Protein AF-A0A7J9EG55-F1 (afdb_monomer_lite)

pLDDT: mean 93.02, std 7.0, range [44.81, 98.31]

InterPro domains:
  IPR052035 Zinc finger BED domain-containing [PTHR46481] (3-82)

Secondary structure (DSSP, 8-state):
------GGGGGSHHHHHHHHHH-TT-PPPPHHHHHHHHHHHHHHHHHHHHHHHHTSTT---EEEEEEEETTTTEEEEEEEE-

Sequence (82 aa):
MCGKHSFKTVEKPGFRYMMSISSLNFKNISRHTVARDVLMYYVKEKDHVKKELAKAPSLICLTSDNWDSQHTNDEYICITAH

Foldseek 3Di:
DDDPDDPCVLVDPVNVVVCVVVDVPDDRDDPVNVVVVVVVVVVVVVVVVVVVVVVQPPNKDKDKDWDADPVVRDIDIDIDID

Structure (mmCIF, N/CA/C/O backbone):
data_AF-A0A7J9EG55-F1
#
_entry.id   AF-A0A7J9EG55-F1
#
loop_
_atom_site.group_PDB
_atom_site.id
_atom_site.type_symbol
_atom_site.label_atom_id
_atom_site.label_alt_id
_atom_site.label_comp_id
_atom_site.label_asym_id
_atom_site.label_entity_id
_atom_site.label_seq_id
_atom_site.pdbx_PDB_ins_code
_atom_site.Cartn_x
_atom_site.Cartn_y
_atom_site.Cartn_z
_atom_site.occupancy
_atom_site.B_iso_or_equiv
_atom_site.auth_seq_id
_atom_site.auth_comp_id
_atom_site.auth_asym_id
_atom_site.auth_atom_id
_atom_site.pdbx_PDB_model_num
ATOM 1 N N . MET A 1 1 ? 9.509 19.516 -15.646 1.00 44.81 1 MET A N 1
ATOM 2 C CA . MET A 1 1 ? 8.371 18.795 -16.261 1.00 44.81 1 MET A CA 1
ATOM 3 C C . MET A 1 1 ? 8.466 17.333 -15.838 1.00 44.81 1 MET A C 1
ATOM 5 O O . MET A 1 1 ? 9.404 16.672 -16.260 1.00 44.81 1 MET A O 1
ATOM 9 N N . CYS A 1 2 ? 7.588 16.839 -14.959 1.00 67.75 2 CYS A N 1
ATOM 10 C CA . CYS A 1 2 ? 7.533 15.407 -14.637 1.00 67.75 2 CYS A CA 1
ATOM 11 C C . CYS A 1 2 ? 6.645 14.722 -15.684 1.00 67.75 2 CYS A C 1
ATOM 13 O O . CYS A 1 2 ? 5.460 15.040 -15.784 1.00 67.75 2 CYS A O 1
ATOM 15 N N . GLY A 1 3 ? 7.223 13.860 -16.522 1.00 80.38 3 GLY A N 1
ATOM 16 C CA . GLY A 1 3 ? 6.468 13.143 -17.548 1.00 80.38 3 GLY A CA 1
ATOM 17 C C . GLY A 1 3 ? 5.556 12.078 -16.9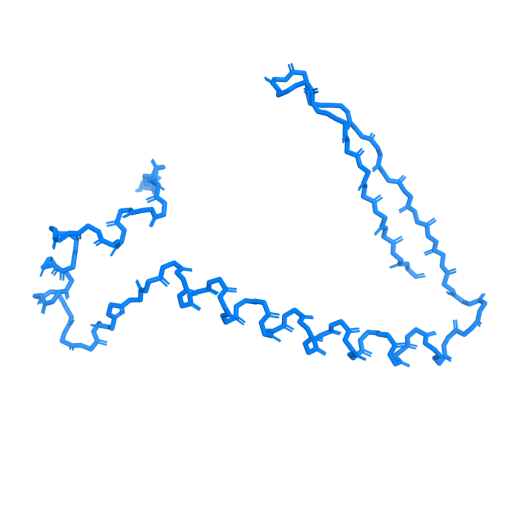34 1.00 80.38 3 GLY A C 1
ATOM 18 O O . GLY A 1 3 ? 5.947 11.374 -16.003 1.00 80.38 3 GLY A O 1
ATOM 19 N N . LYS A 1 4 ? 4.334 11.931 -17.461 1.00 86.62 4 LYS A N 1
ATOM 20 C CA . LYS A 1 4 ? 3.431 10.830 -17.092 1.00 86.62 4 LYS A CA 1
ATOM 21 C C . LYS A 1 4 ? 3.912 9.543 -17.766 1.00 86.62 4 LYS A C 1
ATOM 23 O O . LYS A 1 4 ? 3.557 9.264 -18.908 1.00 86.62 4 LYS A O 1
ATOM 28 N N . HIS A 1 5 ? 4.736 8.765 -17.069 1.00 88.38 5 HIS A N 1
ATOM 29 C CA . HIS A 1 5 ? 5.268 7.500 -17.576 1.00 88.38 5 HIS A CA 1
ATOM 30 C C . HIS A 1 5 ? 4.719 6.309 -16.798 1.00 88.38 5 HIS A C 1
ATOM 32 O O . HIS A 1 5 ? 4.550 6.356 -15.583 1.00 88.38 5 HIS A O 1
ATOM 38 N N . SER A 1 6 ? 4.489 5.198 -17.501 1.00 89.81 6 SER A N 1
ATOM 39 C CA . SER A 1 6 ? 4.166 3.932 -16.844 1.00 89.81 6 SER A CA 1
ATOM 40 C C . SER A 1 6 ? 5.315 3.504 -15.932 1.00 89.81 6 SER A C 1
ATOM 42 O O . SER A 1 6 ? 6.476 3.540 -16.352 1.00 89.81 6 SER A O 1
ATOM 44 N N . PHE A 1 7 ? 4.993 2.970 -14.750 1.00 85.31 7 PHE A N 1
ATOM 45 C CA . PHE A 1 7 ? 5.968 2.325 -13.864 1.00 85.31 7 PHE A CA 1
ATOM 46 C C . PHE A 1 7 ? 6.741 1.185 -14.548 1.00 85.31 7 PHE A C 1
ATOM 48 O O . PHE A 1 7 ? 7.844 0.864 -14.133 1.00 85.31 7 PHE A O 1
ATOM 55 N N . LYS A 1 8 ? 6.223 0.608 -15.644 1.00 89.25 8 LYS A N 1
ATOM 56 C CA . LYS A 1 8 ? 6.943 -0.373 -16.482 1.00 89.25 8 LYS A CA 1
ATOM 57 C C . LYS A 1 8 ? 8.247 0.173 -17.072 1.00 89.25 8 LYS A C 1
ATOM 59 O O . LYS A 1 8 ? 9.125 -0.600 -17.436 1.00 89.25 8 LYS A O 1
ATOM 64 N N . THR A 1 9 ? 8.372 1.492 -17.202 1.00 91.88 9 THR A N 1
ATOM 65 C CA . THR A 1 9 ? 9.514 2.140 -17.862 1.00 91.88 9 THR A CA 1
ATOM 66 C C . THR A 1 9 ? 10.832 1.835 -17.157 1.00 91.88 9 THR A C 1
ATOM 68 O O . THR A 1 9 ? 11.818 1.576 -17.840 1.00 91.88 9 THR A O 1
ATOM 71 N N . VAL A 1 10 ? 10.840 1.765 -15.821 1.00 90.69 10 VAL A N 1
ATOM 72 C CA . VAL A 1 10 ? 12.066 1.524 -15.034 1.00 90.69 10 VAL A CA 1
ATOM 73 C C . VAL A 1 10 ? 12.636 0.111 -15.215 1.00 90.69 10 VAL A C 1
ATOM 75 O O . VAL A 1 10 ? 13.798 -0.152 -14.913 1.00 90.69 10 VAL A O 1
ATOM 78 N N . GLU A 1 11 ? 11.827 -0.815 -15.731 1.00 92.50 11 GLU A N 1
ATOM 79 C CA . GLU A 1 11 ? 12.243 -2.188 -16.020 1.00 92.50 11 GLU A CA 1
ATOM 80 C C . GLU A 1 11 ? 12.757 -2.367 -17.449 1.00 92.50 11 GLU A C 1
ATOM 82 O O . GLU A 1 11 ? 13.365 -3.395 -17.748 1.00 92.50 11 GLU A O 1
ATOM 87 N N . LYS A 1 12 ? 12.524 -1.392 -18.339 1.00 93.88 12 LYS A N 1
ATOM 88 C CA . LYS A 1 12 ? 12.927 -1.506 -19.742 1.00 93.88 12 LYS A CA 1
ATOM 89 C C . LYS A 1 12 ? 14.458 -1.518 -19.863 1.00 93.88 12 LYS A C 1
ATOM 91 O O . LYS A 1 12 ? 15.114 -0.710 -19.201 1.00 93.88 12 LYS A O 1
ATOM 96 N N . PRO A 1 13 ? 15.033 -2.340 -20.763 1.00 94.31 13 PRO A N 1
ATOM 97 C CA . PRO A 1 13 ? 16.484 -2.433 -20.941 1.00 94.31 13 PRO A CA 1
ATOM 98 C C . PRO A 1 13 ? 17.170 -1.080 -21.160 1.00 94.31 13 PRO A C 1
ATOM 100 O O . PRO A 1 13 ? 18.180 -0.804 -20.524 1.00 94.31 13 PRO A O 1
ATOM 103 N N . GLY A 1 14 ? 16.582 -0.199 -21.980 1.00 95.06 14 GLY A N 1
ATOM 104 C CA . GLY A 1 14 ? 17.148 1.128 -22.250 1.00 95.06 14 GLY A CA 1
ATOM 105 C C . GLY A 1 14 ? 17.237 2.024 -21.011 1.00 95.06 14 GLY A C 1
ATOM 106 O O . GLY A 1 14 ? 18.246 2.694 -20.814 1.00 95.06 14 GLY A O 1
ATOM 107 N N . PHE A 1 15 ? 16.230 1.986 -20.132 1.00 93.56 15 PHE A N 1
ATOM 108 C CA . PHE A 1 15 ? 16.266 2.739 -18.876 1.00 93.56 15 PHE A CA 1
ATOM 109 C C . PHE A 1 15 ? 17.351 2.197 -17.942 1.00 93.56 15 PHE A C 1
ATOM 111 O O . PHE A 1 15 ? 18.124 2.964 -17.376 1.00 93.56 15 PHE A O 1
ATOM 118 N N . ARG A 1 16 ? 17.447 0.870 -17.810 1.00 93.88 16 ARG A N 1
ATOM 119 C CA . ARG A 1 16 ? 18.463 0.230 -16.962 1.00 93.88 16 ARG A CA 1
ATOM 120 C C . ARG A 1 16 ? 19.880 0.496 -17.460 1.00 93.88 16 ARG A C 1
ATOM 122 O O . ARG A 1 16 ? 20.761 0.767 -16.651 1.00 93.88 16 ARG A O 1
ATOM 129 N N . TYR A 1 17 ? 20.083 0.465 -18.777 1.00 94.56 17 TYR A N 1
ATOM 130 C CA . TYR A 1 17 ? 21.358 0.814 -19.396 1.00 94.56 17 TYR A CA 1
ATOM 131 C C . TYR A 1 17 ? 21.734 2.269 -19.105 1.00 94.56 17 TYR A C 1
ATOM 133 O O . TYR A 1 17 ? 22.816 2.526 -18.583 1.00 94.56 17 TYR A O 1
ATOM 141 N N . MET A 1 18 ? 20.810 3.207 -19.335 1.00 95.12 18 MET A N 1
ATOM 142 C CA . MET A 1 18 ? 21.008 4.617 -18.993 1.00 95.12 18 MET A CA 1
ATOM 143 C C . MET A 1 18 ? 21.416 4.779 -17.523 1.00 95.12 18 MET A C 1
ATOM 145 O O . MET A 1 18 ? 22.445 5.384 -17.236 1.00 95.12 18 MET A O 1
ATOM 149 N N . MET A 1 19 ? 20.674 4.168 -16.595 1.00 94.81 19 MET A N 1
ATOM 150 C CA . MET A 1 19 ? 20.972 4.276 -15.167 1.00 94.81 19 MET A CA 1
ATOM 151 C C . MET A 1 19 ? 22.302 3.633 -14.769 1.00 94.81 19 MET A C 1
ATOM 153 O O . MET A 1 19 ? 22.965 4.161 -13.881 1.00 94.81 19 MET A O 1
ATOM 157 N N . SER A 1 20 ? 22.723 2.553 -15.436 1.00 92.88 20 SER A N 1
ATOM 158 C CA . SER A 1 20 ? 24.026 1.921 -15.177 1.00 92.88 20 SER A CA 1
ATOM 159 C C . SER A 1 20 ? 25.211 2.834 -15.499 1.00 92.88 20 SER A C 1
ATOM 161 O O . SER A 1 20 ? 26.249 2.736 -14.851 1.00 92.88 20 SER A O 1
ATOM 163 N N . ILE A 1 21 ? 25.040 3.750 -16.458 1.00 95.00 21 ILE A N 1
ATOM 164 C CA . ILE A 1 21 ? 26.047 4.757 -16.808 1.00 95.00 21 ILE A CA 1
ATOM 165 C C . ILE A 1 21 ? 25.915 5.977 -15.895 1.00 95.00 21 ILE A C 1
ATOM 167 O O . ILE A 1 21 ? 26.916 6.530 -15.449 1.00 95.00 21 ILE A O 1
ATOM 171 N N . SER A 1 22 ? 24.684 6.409 -15.605 1.00 95.56 22 SER A N 1
ATOM 172 C CA . SER 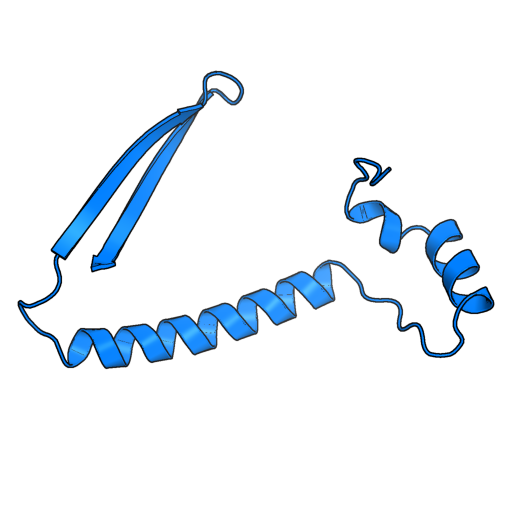A 1 22 ? 24.436 7.615 -14.809 1.00 95.56 22 SER A CA 1
ATOM 173 C C . SER A 1 22 ? 24.777 7.454 -13.326 1.00 95.56 22 SER A C 1
ATOM 175 O O . SER A 1 22 ? 25.113 8.440 -12.675 1.00 95.56 22 SER A O 1
ATOM 177 N N . SER A 1 23 ? 24.662 6.248 -12.763 1.00 93.19 23 SER A N 1
ATOM 178 C CA . SER A 1 23 ? 24.974 5.997 -11.355 1.00 93.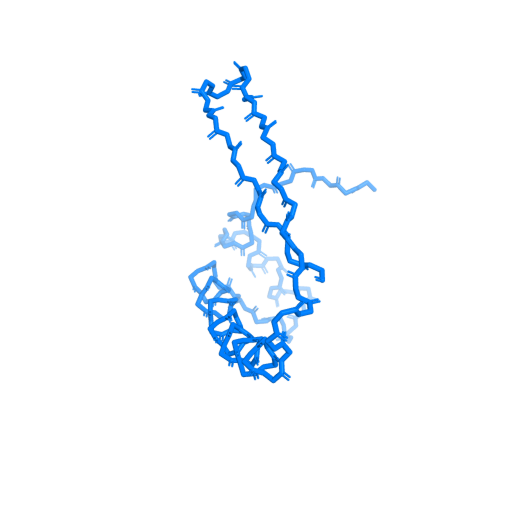19 23 SER A CA 1
ATOM 179 C C . SER A 1 23 ? 25.390 4.548 -11.116 1.00 93.19 23 SER A C 1
ATOM 181 O O . SER A 1 23 ? 24.574 3.630 -11.178 1.00 93.19 23 SER A O 1
ATOM 183 N N . LEU A 1 24 ? 26.657 4.356 -10.736 1.00 86.25 24 LEU A N 1
ATOM 184 C CA . LEU A 1 24 ? 27.226 3.041 -10.411 1.00 86.25 24 LEU A CA 1
ATOM 185 C C . LEU A 1 24 ? 26.524 2.353 -9.227 1.00 86.25 24 LEU A C 1
ATOM 187 O O . LEU A 1 24 ? 26.517 1.130 -9.135 1.00 86.25 24 LEU A O 1
ATOM 191 N N . ASN A 1 25 ? 25.908 3.131 -8.333 1.00 91.44 25 ASN A N 1
ATOM 192 C CA . ASN A 1 25 ? 25.184 2.614 -7.169 1.00 91.44 25 ASN A CA 1
ATOM 193 C C . ASN A 1 25 ? 23.703 2.332 -7.457 1.00 91.44 25 ASN A C 1
ATOM 195 O O . ASN A 1 25 ? 22.969 1.915 -6.555 1.00 91.44 25 ASN A O 1
ATOM 199 N N . PHE A 1 26 ? 23.231 2.576 -8.683 1.00 89.50 26 PHE A N 1
ATOM 200 C CA . PHE A 1 26 ? 21.840 2.338 -9.027 1.00 89.50 26 PHE A CA 1
ATOM 201 C C . PHE A 1 26 ? 21.536 0.839 -9.044 1.00 89.50 26 PHE A C 1
ATOM 203 O O . PHE A 1 26 ? 22.026 0.079 -9.879 1.00 89.50 26 PHE A O 1
ATOM 210 N N . LYS A 1 27 ? 20.672 0.410 -8.126 1.00 89.81 27 LYS A N 1
ATOM 211 C CA . LYS A 1 27 ? 20.173 -0.962 -8.089 1.00 89.81 27 LYS A CA 1
ATOM 212 C C . LYS A 1 27 ? 18.911 -1.051 -8.929 1.00 89.81 27 LYS A C 1
ATOM 214 O O . LYS A 1 27 ? 17.925 -0.371 -8.660 1.00 89.81 27 LYS A O 1
ATOM 219 N N . ASN A 1 28 ? 18.928 -1.930 -9.924 1.00 90.44 28 ASN A N 1
ATOM 220 C CA . ASN A 1 28 ? 17.728 -2.249 -10.682 1.00 90.44 28 ASN A CA 1
ATOM 221 C C . ASN A 1 28 ? 16.718 -2.943 -9.765 1.00 90.44 28 ASN A C 1
ATOM 223 O O . ASN A 1 28 ? 16.964 -4.050 -9.289 1.00 90.44 28 ASN A O 1
ATOM 227 N N . ILE A 1 29 ? 15.570 -2.307 -9.550 1.00 89.75 29 ILE A N 1
ATOM 228 C CA . ILE A 1 29 ? 14.458 -2.884 -8.797 1.00 89.75 29 ILE A CA 1
ATOM 229 C C . ILE A 1 29 ? 13.385 -3.336 -9.794 1.00 89.75 29 ILE A C 1
ATOM 231 O O . ILE A 1 29 ? 13.151 -2.691 -10.820 1.00 89.75 29 ILE A O 1
ATOM 235 N N . SER A 1 30 ? 12.754 -4.475 -9.515 1.00 89.94 30 SER A N 1
ATOM 236 C CA . SER A 1 30 ? 11.576 -4.934 -10.255 1.00 89.94 30 SER A CA 1
ATOM 237 C C . SER A 1 30 ? 10.294 -4.550 -9.520 1.00 89.94 30 SER A C 1
ATOM 239 O O . SER A 1 30 ? 10.263 -4.474 -8.292 1.00 89.94 30 SER A O 1
ATOM 241 N N . ARG A 1 31 ? 9.199 -4.384 -10.253 1.00 90.12 31 ARG A N 1
ATOM 242 C CA . ARG A 1 31 ? 7.855 -4.180 -9.710 1.00 90.12 31 ARG A CA 1
ATOM 243 C C . ARG A 1 31 ? 7.430 -5.331 -8.811 1.00 90.12 31 ARG A C 1
ATOM 245 O O . ARG A 1 31 ? 6.743 -5.081 -7.833 1.00 90.12 31 ARG A O 1
ATOM 252 N N . HIS A 1 32 ? 7.878 -6.557 -9.086 1.00 91.62 32 HIS A N 1
ATOM 253 C CA . HIS A 1 32 ? 7.648 -7.696 -8.194 1.00 91.62 32 HIS A CA 1
ATOM 254 C C . HIS A 1 32 ? 8.322 -7.494 -6.834 1.00 91.62 32 HIS A C 1
ATOM 256 O O . HIS A 1 32 ? 7.695 -7.718 -5.802 1.00 91.62 32 HIS A O 1
ATOM 262 N N . THR A 1 33 ? 9.570 -7.018 -6.830 1.00 93.19 33 THR A N 1
ATOM 263 C CA . THR A 1 33 ? 10.294 -6.681 -5.599 1.00 93.19 33 THR A CA 1
ATOM 264 C C . THR A 1 33 ? 9.569 -5.575 -4.836 1.00 93.19 33 THR A C 1
ATOM 266 O O . THR A 1 33 ? 9.258 -5.771 -3.667 1.00 93.19 33 THR A O 1
ATOM 269 N N . VAL A 1 34 ? 9.208 -4.472 -5.506 1.00 92.88 34 VAL A N 1
ATOM 270 C CA . VAL A 1 34 ? 8.474 -3.359 -4.874 1.00 92.88 34 VAL A CA 1
ATOM 271 C C . VAL A 1 34 ? 7.138 -3.824 -4.300 1.00 92.88 34 VAL A C 1
ATOM 273 O O . VAL A 1 34 ? 6.835 -3.528 -3.151 1.00 92.88 34 VAL A O 1
ATOM 276 N N . ALA A 1 35 ? 6.344 -4.572 -5.070 1.00 94.50 35 ALA A N 1
ATOM 277 C CA . ALA A 1 35 ? 5.038 -5.053 -4.627 1.00 94.50 35 ALA A CA 1
ATOM 278 C C . ALA A 1 35 ? 5.154 -5.955 -3.391 1.00 94.50 35 ALA A C 1
ATOM 280 O O . ALA A 1 35 ? 4.386 -5.808 -2.444 1.00 94.50 35 ALA A O 1
ATOM 281 N N . ARG A 1 36 ? 6.144 -6.854 -3.377 1.00 96.44 36 ARG A N 1
ATOM 282 C CA . ARG A 1 36 ? 6.424 -7.716 -2.226 1.00 96.44 36 ARG A CA 1
ATOM 283 C C . ARG A 1 36 ? 6.840 -6.901 -1.002 1.00 96.44 36 ARG A C 1
ATOM 285 O O . ARG A 1 36 ? 6.345 -7.168 0.089 1.00 96.44 36 ARG A O 1
ATOM 292 N N . ASP A 1 37 ? 7.720 -5.919 -1.176 1.00 96.06 37 ASP A N 1
ATOM 293 C CA . ASP A 1 37 ? 8.202 -5.091 -0.071 1.00 96.06 37 ASP A CA 1
ATOM 294 C C . ASP A 1 37 ? 7.049 -4.253 0.517 1.00 96.06 37 ASP A C 1
ATOM 296 O O . ASP A 1 37 ? 6.846 -4.257 1.730 1.00 96.06 37 ASP A O 1
ATOM 300 N N . VAL A 1 38 ? 6.217 -3.630 -0.328 1.00 96.75 38 VAL A N 1
ATOM 301 C CA . VAL A 1 38 ? 5.008 -2.896 0.096 1.00 96.75 38 VAL A CA 1
ATOM 302 C C . VAL A 1 38 ? 4.032 -3.809 0.839 1.00 96.75 38 VAL A C 1
ATOM 304 O O . VAL A 1 38 ? 3.529 -3.433 1.897 1.00 96.75 38 VAL A O 1
ATOM 307 N N . LEU A 1 39 ? 3.790 -5.022 0.334 1.00 97.75 39 LEU A N 1
ATOM 308 C CA . LEU A 1 39 ? 2.901 -5.980 0.991 1.00 97.75 39 LEU A CA 1
ATOM 309 C C . LEU A 1 39 ? 3.432 -6.396 2.369 1.00 97.75 39 LEU A C 1
ATOM 311 O O . LEU A 1 39 ? 2.659 -6.501 3.319 1.00 97.75 39 LEU A O 1
ATOM 315 N N . MET A 1 40 ? 4.743 -6.601 2.499 1.00 98.06 40 MET A N 1
ATOM 316 C CA . MET A 1 40 ? 5.373 -6.915 3.781 1.00 98.06 40 MET A CA 1
ATOM 317 C C . MET A 1 40 ? 5.167 -5.784 4.798 1.00 98.06 40 MET A C 1
ATOM 319 O O . MET A 1 40 ? 4.782 -6.052 5.93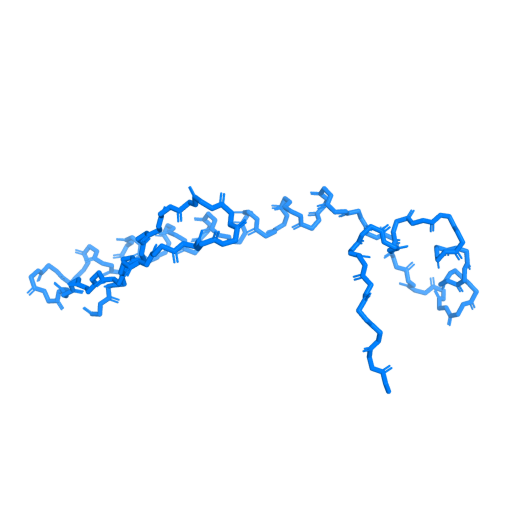8 1.00 98.06 40 MET A O 1
ATOM 323 N N . TYR A 1 41 ? 5.375 -4.527 4.388 1.00 97.81 41 TYR A N 1
ATOM 324 C CA . TYR A 1 41 ? 5.103 -3.368 5.243 1.00 97.81 41 TYR A CA 1
ATOM 325 C C . TYR A 1 41 ? 3.629 -3.290 5.638 1.00 97.81 41 TYR A C 1
ATOM 327 O O . TYR A 1 41 ? 3.329 -3.129 6.819 1.00 97.81 41 TYR A O 1
ATOM 335 N N . TYR A 1 42 ? 2.718 -3.485 4.683 1.00 98.06 42 TYR A N 1
ATOM 336 C CA . TYR A 1 42 ? 1.283 -3.507 4.949 1.00 98.06 42 TYR A CA 1
ATOM 337 C C . TYR A 1 42 ? 0.902 -4.572 5.983 1.00 98.06 42 TYR A C 1
ATOM 339 O O . TYR A 1 42 ? 0.171 -4.274 6.922 1.00 98.06 42 TYR A O 1
ATOM 347 N N . VAL A 1 43 ? 1.397 -5.809 5.848 1.00 98.31 43 VAL A N 1
ATOM 348 C CA . VAL A 1 43 ? 1.076 -6.894 6.790 1.00 98.31 43 VAL A CA 1
ATOM 349 C C . VAL A 1 43 ? 1.537 -6.543 8.202 1.00 98.31 43 VAL A C 1
ATOM 351 O O . VAL A 1 43 ? 0.760 -6.696 9.144 1.00 98.31 43 VAL A O 1
ATOM 354 N N . LYS A 1 44 ? 2.763 -6.025 8.337 1.00 98.19 44 LYS A N 1
ATOM 355 C CA . LYS A 1 44 ? 3.314 -5.600 9.627 1.00 98.19 44 LYS A CA 1
ATOM 356 C C . LYS A 1 44 ? 2.473 -4.492 10.263 1.00 98.19 44 LYS A C 1
ATOM 358 O O . LYS A 1 44 ? 2.139 -4.585 11.442 1.00 98.19 44 LYS A O 1
ATOM 363 N N . GLU A 1 45 ? 2.126 -3.471 9.486 1.00 98.06 45 GLU A N 1
ATOM 364 C CA . GLU A 1 45 ? 1.367 -2.324 9.983 1.00 98.06 45 GLU A CA 1
ATOM 365 C C . GLU A 1 45 ? -0.068 -2.711 10.344 1.00 98.06 45 GLU A C 1
ATOM 367 O O . GLU A 1 45 ? -0.564 -2.364 11.409 1.00 98.06 45 GLU A O 1
ATOM 372 N N . LYS A 1 46 ? -0.712 -3.537 9.517 1.00 97.25 46 LYS A N 1
ATOM 373 C CA . LYS A 1 46 ? -2.037 -4.098 9.798 1.00 97.25 46 LYS A CA 1
ATOM 374 C C . LYS A 1 46 ? -2.065 -4.828 11.142 1.00 97.25 46 LYS A C 1
ATOM 376 O O . LYS A 1 46 ? -3.010 -4.659 11.909 1.00 97.25 46 LYS A O 1
ATOM 381 N N . ASP A 1 47 ? -1.056 -5.645 11.438 1.00 98.12 47 ASP A N 1
ATOM 382 C CA . ASP A 1 47 ? -0.991 -6.372 12.710 1.00 98.12 47 ASP A CA 1
ATOM 383 C C . ASP A 1 47 ? -0.722 -5.438 13.899 1.00 98.12 47 ASP A C 1
ATOM 385 O O . ASP A 1 47 ? -1.210 -5.697 15.000 1.00 98.12 47 ASP A O 1
ATOM 389 N N . HIS A 1 48 ? 0.014 -4.343 13.690 1.00 97.50 48 HIS A N 1
ATOM 390 C CA . HIS A 1 48 ? 0.174 -3.292 14.693 1.00 97.50 48 HIS A CA 1
ATOM 391 C C . HIS A 1 48 ? -1.154 -2.576 14.970 1.00 97.50 48 HIS A C 1
ATOM 393 O O . HIS A 1 48 ? -1.613 -2.580 16.111 1.00 97.50 48 HIS A O 1
ATOM 399 N N . VAL A 1 49 ? -1.822 -2.069 13.931 1.00 95.69 49 VAL A N 1
ATOM 400 C CA . VAL A 1 49 ? -3.114 -1.375 14.035 1.00 95.69 49 VAL A CA 1
ATOM 401 C C . VAL A 1 49 ? -4.163 -2.257 14.710 1.00 95.69 49 VAL A C 1
ATOM 403 O O . VAL A 1 49 ? -4.858 -1.799 15.609 1.00 95.69 49 VAL A O 1
ATOM 406 N N . LYS A 1 50 ? -4.242 -3.551 14.371 1.00 95.31 50 LYS A N 1
ATOM 407 C CA . LYS A 1 50 ? -5.156 -4.493 15.045 1.00 95.31 50 LYS A CA 1
ATOM 408 C C . LYS A 1 50 ? -4.946 -4.552 16.559 1.00 95.31 50 LYS A C 1
ATOM 410 O O . LYS A 1 50 ? -5.923 -4.634 17.301 1.00 95.31 50 LYS A O 1
ATOM 415 N N . LYS A 1 51 ? -3.691 -4.528 17.020 1.00 96.56 51 LYS A N 1
ATOM 416 C CA . LYS A 1 51 ? -3.372 -4.523 18.455 1.00 96.56 51 LYS A CA 1
ATOM 417 C C . LYS A 1 51 ? -3.778 -3.213 19.113 1.00 96.56 51 LYS A C 1
ATOM 419 O O . LYS A 1 51 ? -4.253 -3.254 20.239 1.00 96.56 51 LYS A O 1
ATOM 424 N N . GLU A 1 52 ? -3.603 -2.081 18.437 1.00 94.44 52 GLU A N 1
ATOM 425 C CA . GLU A 1 52 ? -4.030 -0.783 18.968 1.00 94.44 52 GLU A CA 1
ATOM 426 C C . GLU A 1 52 ? -5.559 -0.676 19.036 1.00 94.44 52 GLU A C 1
ATOM 428 O O . GLU A 1 52 ? -6.094 -0.320 20.082 1.00 94.44 52 GLU A O 1
ATOM 433 N N . LEU A 1 53 ? -6.277 -1.102 17.992 1.00 93.94 53 LEU A N 1
ATOM 434 C CA . LEU A 1 53 ? -7.746 -1.122 17.986 1.00 93.94 53 LEU A CA 1
ATOM 435 C C . LEU A 1 53 ? -8.316 -2.006 19.106 1.00 93.94 53 LEU A C 1
ATOM 437 O O . LEU A 1 53 ? -9.290 -1.633 19.755 1.00 93.94 53 LEU A O 1
ATOM 441 N N . ALA A 1 54 ? -7.684 -3.149 19.390 1.00 94.44 54 ALA A N 1
ATOM 442 C CA . ALA A 1 54 ? -8.095 -4.028 20.487 1.00 94.44 54 ALA A CA 1
ATOM 443 C C . ALA A 1 54 ? -7.982 -3.371 21.879 1.00 94.44 54 ALA A C 1
ATOM 445 O O . ALA A 1 54 ? -8.650 -3.815 22.812 1.00 94.44 54 ALA A O 1
ATOM 446 N N . LYS A 1 55 ? -7.164 -2.320 22.033 1.00 95.12 55 LYS A N 1
ATOM 447 C CA . LYS A 1 55 ? -7.028 -1.559 23.287 1.00 95.12 55 LYS A CA 1
ATOM 448 C C . LYS A 1 55 ? -8.067 -0.447 23.438 1.00 95.12 55 LYS A C 1
ATOM 450 O O . LYS A 1 55 ? -8.185 0.097 24.532 1.00 95.12 55 LYS A O 1
ATOM 455 N N . ALA A 1 56 ? -8.804 -0.111 22.380 1.00 91.81 56 ALA A N 1
ATOM 456 C CA . ALA A 1 56 ? -9.776 0.982 22.360 1.00 91.81 56 ALA A CA 1
ATOM 457 C C . ALA A 1 56 ? -11.216 0.483 22.107 1.00 91.81 56 ALA A C 1
ATOM 459 O O . ALA A 1 56 ? -11.901 0.993 21.212 1.00 91.81 56 ALA A O 1
ATOM 460 N N . PRO A 1 57 ? -11.714 -0.522 22.859 1.00 87.75 57 PRO A N 1
ATOM 461 C CA . PRO A 1 57 ? -13.077 -0.998 22.668 1.00 87.75 57 PRO A CA 1
ATOM 462 C C . PRO A 1 57 ? -14.065 0.150 22.902 1.00 87.75 57 PRO A C 1
ATOM 464 O O . PRO A 1 57 ? -13.887 0.953 23.815 1.00 87.75 57 PRO A O 1
ATOM 467 N N . SER A 1 58 ? -15.117 0.219 22.083 1.00 89.12 58 SER A N 1
ATOM 468 C CA . SER A 1 58 ? -16.180 1.246 22.121 1.00 89.12 58 SER A CA 1
ATOM 469 C C . SER A 1 58 ? -15.763 2.705 21.863 1.00 89.12 58 SER A C 1
ATOM 471 O O . SER A 1 58 ? -16.617 3.583 21.925 1.00 89.12 58 SER A O 1
ATOM 473 N N . LEU A 1 59 ? -14.496 2.968 21.522 1.00 92.81 59 LEU A N 1
ATOM 474 C CA . LEU A 1 59 ? -13.988 4.314 21.209 1.00 92.81 59 LEU A CA 1
ATOM 475 C C . LEU A 1 59 ? -13.690 4.526 19.720 1.00 92.81 59 LEU A C 1
ATOM 477 O O . LEU A 1 59 ? -13.147 5.559 19.354 1.00 92.81 59 LEU A O 1
ATOM 481 N N . ILE A 1 60 ? -14.026 3.549 18.880 1.00 93.19 60 ILE A N 1
ATOM 482 C CA . ILE A 1 60 ? -13.757 3.583 17.443 1.00 93.19 60 ILE A CA 1
ATOM 483 C C . ILE A 1 60 ? -15.054 3.912 16.715 1.00 93.19 60 ILE A C 1
ATOM 485 O O . ILE A 1 60 ? -16.060 3.219 16.896 1.00 93.19 60 ILE A O 1
ATOM 489 N N . CYS A 1 61 ? -15.020 4.922 15.853 1.00 94.31 61 CYS A N 1
ATOM 490 C CA . CYS A 1 61 ? -16.100 5.196 14.912 1.00 94.31 61 CYS A CA 1
ATOM 491 C C . CYS A 1 61 ? -15.673 4.831 13.489 1.00 94.31 61 CYS A C 1
ATOM 493 O O . CYS A 1 61 ? -14.505 4.944 13.125 1.00 94.31 61 CYS A O 1
ATOM 495 N N . LEU A 1 62 ? -16.623 4.357 12.682 1.00 94.88 62 LEU A N 1
ATOM 496 C CA . LEU A 1 62 ? -16.382 4.018 11.283 1.00 94.88 62 LEU A CA 1
ATOM 497 C C . LEU A 1 62 ? -17.141 4.995 10.394 1.00 94.88 62 LEU A C 1
ATOM 499 O O . LEU A 1 62 ? -18.343 5.188 10.566 1.00 94.88 62 LEU A O 1
ATOM 503 N N . THR A 1 63 ? -16.449 5.570 9.420 1.00 97.50 63 THR A N 1
ATOM 504 C CA . THR A 1 63 ? -17.058 6.358 8.348 1.00 97.50 63 THR A CA 1
ATOM 505 C C . THR A 1 63 ? -16.898 5.609 7.037 1.00 97.50 63 THR A C 1
ATOM 507 O O . THR A 1 63 ? -15.782 5.208 6.700 1.00 97.50 63 THR A O 1
ATOM 510 N N . SER A 1 64 ? -17.993 5.431 6.302 1.00 97.81 64 SER A N 1
ATOM 511 C CA . SER A 1 64 ? -17.971 4.903 4.939 1.00 97.81 64 SER A CA 1
ATOM 512 C C . SER A 1 64 ? -18.130 6.032 3.929 1.00 97.81 64 SER A C 1
ATOM 514 O O . SER A 1 64 ? -19.028 6.860 4.080 1.00 97.81 64 SER A O 1
ATOM 516 N N . ASP A 1 65 ? -17.292 6.029 2.901 1.00 97.44 65 ASP A N 1
ATOM 517 C CA . ASP A 1 65 ? -17.435 6.869 1.715 1.00 97.44 65 ASP A CA 1
ATOM 518 C C . ASP A 1 65 ? -17.625 5.966 0.496 1.00 97.44 65 ASP A C 1
ATOM 520 O O . ASP A 1 65 ? -16.834 5.044 0.281 1.00 97.44 65 ASP A O 1
ATOM 524 N N . ASN A 1 66 ? -18.684 6.202 -0.274 1.00 97.44 66 ASN A N 1
ATOM 525 C CA . ASN A 1 66 ? -19.084 5.352 -1.391 1.00 97.44 66 ASN A CA 1
ATOM 526 C C . ASN A 1 66 ? -19.126 6.187 -2.667 1.00 97.44 66 ASN A C 1
ATOM 528 O O . ASN A 1 66 ? -19.702 7.275 -2.671 1.00 97.44 66 ASN A O 1
ATOM 532 N N . TRP A 1 67 ? -18.581 5.657 -3.759 1.00 97.25 67 TRP A N 1
ATOM 533 C CA . TRP A 1 67 ? -18.622 6.331 -5.053 1.00 97.25 67 TRP A CA 1
ATOM 534 C C . TRP A 1 67 ? -18.682 5.344 -6.215 1.00 97.25 67 TRP A C 1
ATOM 536 O O . TRP A 1 67 ? -18.147 4.235 -6.146 1.00 97.25 67 TRP A O 1
ATOM 546 N N . ASP A 1 68 ? -19.302 5.774 -7.309 1.00 96.88 68 ASP A N 1
ATOM 547 C CA . ASP A 1 68 ? -19.260 5.102 -8.601 1.00 96.88 68 ASP A CA 1
ATOM 548 C C . ASP A 1 68 ? -18.207 5.743 -9.518 1.00 96.88 68 ASP A C 1
ATOM 550 O O . ASP A 1 68 ? -17.968 6.953 -9.518 1.00 96.88 68 ASP A O 1
ATOM 554 N N . SER A 1 69 ? -17.537 4.914 -10.311 1.00 95.50 69 SER A N 1
ATOM 555 C CA . SER A 1 69 ? -16.630 5.345 -11.369 1.00 95.50 69 SER A CA 1
ATOM 556 C C . SER A 1 69 ? -17.324 5.169 -12.710 1.00 95.50 69 SER A C 1
ATOM 558 O O . SER A 1 69 ? -17.296 4.089 -13.293 1.00 95.50 69 SER A O 1
ATOM 560 N N . GLN A 1 70 ? -17.887 6.245 -13.258 1.00 94.19 70 GLN A N 1
ATOM 561 C CA . GLN A 1 70 ? -18.539 6.209 -14.576 1.00 94.19 70 GLN A CA 1
ATOM 562 C C . GLN A 1 70 ? -17.602 5.764 -15.708 1.00 94.19 70 GLN A C 1
ATOM 564 O O . GLN A 1 70 ? -18.046 5.214 -16.712 1.00 94.19 70 GLN A O 1
ATOM 569 N N . HIS A 1 71 ? -16.294 6.006 -15.569 1.00 94.19 71 HIS A N 1
ATOM 570 C CA . HIS A 1 71 ? -15.321 5.649 -16.600 1.00 94.19 71 HIS A CA 1
ATOM 571 C C . HIS A 1 71 ? -15.021 4.148 -16.642 1.00 94.19 71 HIS A C 1
ATOM 573 O O . HIS A 1 71 ? -14.778 3.607 -17.718 1.00 94.19 71 HIS A O 1
ATOM 579 N N . THR A 1 72 ? -15.011 3.486 -15.484 1.00 94.94 72 THR A N 1
ATOM 580 C CA . THR A 1 72 ? -14.709 2.049 -15.390 1.00 94.94 72 THR A CA 1
ATOM 581 C C . THR A 1 72 ? -15.949 1.195 -15.133 1.00 94.94 72 THR A C 1
ATOM 583 O O . THR A 1 72 ? -15.879 -0.018 -15.280 1.00 94.94 72 THR A O 1
ATOM 586 N N . ASN A 1 73 ? -17.088 1.832 -14.838 1.00 94.38 73 ASN A N 1
ATOM 587 C CA . ASN A 1 73 ? -18.342 1.210 -14.424 1.00 94.38 73 ASN A CA 1
ATOM 588 C C . ASN A 1 73 ? -18.175 0.312 -13.181 1.00 94.38 73 ASN A C 1
ATOM 590 O O . ASN A 1 73 ? -18.802 -0.742 -13.080 1.00 94.38 73 ASN A O 1
ATOM 594 N N . ASP A 1 74 ? -17.310 0.740 -12.257 1.00 97.12 74 ASP A N 1
ATOM 595 C CA . ASP A 1 74 ? -17.079 0.087 -10.966 1.00 97.12 74 ASP A CA 1
ATOM 596 C C . ASP A 1 74 ? -17.672 0.924 -9.827 1.00 97.12 74 ASP A C 1
ATOM 598 O O . ASP A 1 74 ? -17.669 2.155 -9.884 1.00 97.12 74 ASP A O 1
ATOM 602 N N . GLU A 1 75 ? -18.080 0.256 -8.754 1.00 97.31 75 GLU A N 1
ATOM 603 C CA . GLU A 1 75 ? -18.518 0.875 -7.502 1.00 97.31 75 GLU A CA 1
ATOM 604 C C . GLU A 1 75 ? -17.494 0.605 -6.397 1.00 97.31 75 GLU A C 1
ATOM 606 O O . GLU A 1 75 ? -16.938 -0.492 -6.288 1.00 97.31 75 GLU A O 1
ATOM 611 N N . TYR A 1 76 ? -17.248 1.609 -5.561 1.00 96.88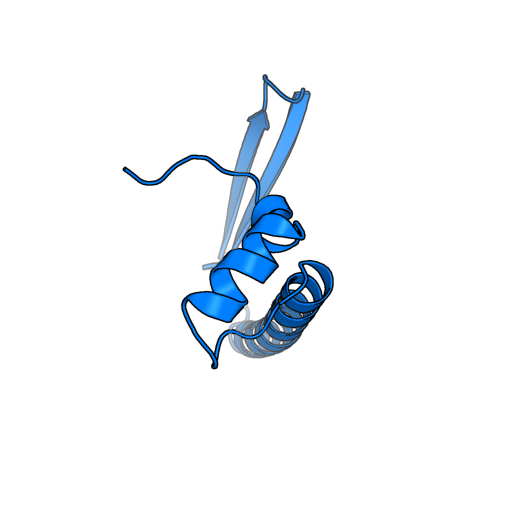 76 TYR A N 1
ATOM 612 C CA . TYR A 1 76 ? -16.235 1.570 -4.517 1.00 96.88 76 TYR A CA 1
ATOM 613 C C . TYR A 1 76 ? -16.816 1.980 -3.166 1.00 96.88 76 TYR A C 1
ATOM 615 O O . TYR A 1 76 ? -17.691 2.840 -3.071 1.00 96.88 76 TYR A O 1
ATOM 623 N N . ILE A 1 77 ? -16.263 1.382 -2.113 1.00 97.44 77 ILE A N 1
ATOM 624 C CA . ILE A 1 77 ? -16.474 1.779 -0.724 1.00 97.44 77 ILE A CA 1
ATOM 625 C C . ILE A 1 77 ? -15.117 1.916 -0.033 1.00 97.44 77 ILE A C 1
ATOM 627 O O . ILE A 1 77 ? -14.279 1.013 -0.084 1.00 97.44 77 ILE A O 1
ATOM 631 N N . CYS A 1 78 ? -14.905 3.043 0.635 1.00 97.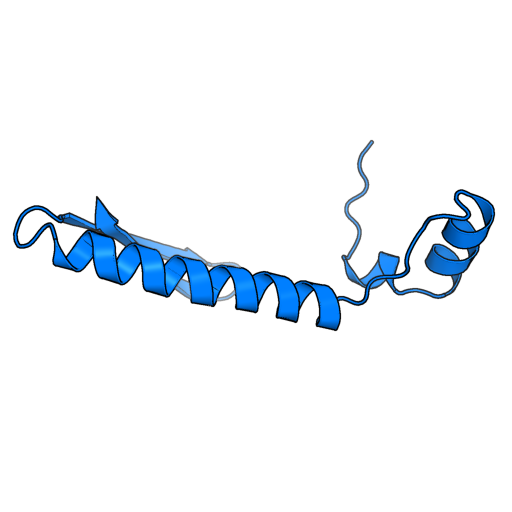38 78 CYS A N 1
ATOM 632 C CA . CYS A 1 78 ? -13.812 3.256 1.570 1.00 97.38 78 CYS A CA 1
ATOM 633 C C . CYS A 1 78 ? -14.374 3.231 2.989 1.00 97.38 78 CYS A C 1
ATOM 635 O O . CYS A 1 78 ? -15.369 3.891 3.269 1.00 97.38 78 CYS A O 1
ATOM 637 N N . ILE A 1 79 ? -13.736 2.480 3.887 1.00 96.75 79 ILE A N 1
ATOM 638 C CA . ILE A 1 79 ? -14.087 2.449 5.309 1.00 96.75 79 ILE A CA 1
ATOM 639 C C . ILE A 1 79 ? -12.893 2.988 6.089 1.00 96.75 79 ILE A C 1
ATOM 641 O O . ILE A 1 79 ? -11.809 2.403 6.046 1.00 96.75 79 ILE A O 1
ATOM 645 N N . THR A 1 80 ? -13.112 4.071 6.830 1.00 96.25 80 THR A N 1
ATOM 646 C CA . THR A 1 80 ? -12.101 4.706 7.683 1.00 96.25 80 THR A CA 1
ATOM 647 C C . THR A 1 80 ? -12.518 4.585 9.140 1.00 96.25 80 THR A C 1
ATOM 649 O O . THR A 1 80 ? -13.661 4.886 9.480 1.00 96.25 80 THR A O 1
ATOM 652 N N . ALA A 1 81 ? -11.593 4.142 9.991 1.00 93.50 81 ALA A N 1
ATOM 653 C CA . ALA A 1 81 ? -11.762 4.128 11.439 1.00 93.50 81 ALA A CA 1
ATOM 654 C C . ALA A 1 81 ? -11.116 5.381 12.052 1.00 93.50 81 ALA A C 1
ATOM 656 O O . ALA A 1 81 ? -9.971 5.679 11.706 1.00 93.50 81 ALA A O 1
ATOM 657 N N . HIS A 1 82 ? -11.826 6.075 12.947 1.00 91.44 82 HIS A N 1
ATOM 658 C CA . HIS A 1 82 ? -11.305 7.177 13.773 1.00 91.44 82 HIS A CA 1
ATOM 659 C C . HIS A 1 82 ? -11.426 6.844 15.253 1.00 91.44 82 HIS A C 1
ATOM 661 O O . HIS A 1 82 ? -12.417 6.160 15.612 1.00 91.44 82 HIS A O 1
#

Radius of gyration: 20.12 Å; chains: 1; bounding box: 46×26×46 Å

Organism: NCBI:txid34281